Protein AF-A0A533RPE0-F1 (afdb_monomer)

Radius of gyration: 12.46 Å; Cα contacts (8 Å, |Δi|>4): 110; chains: 1; bounding box: 26×43×20 Å

Solvent-accessible surface area (backbone atoms only — not comparable to full-atom values): 3966 Å² total; per-residue (Å²): 62,58,69,72,57,49,56,48,50,38,52,38,25,76,73,70,40,83,44,43,35,32,46,93,90,48,56,25,37,42,65,47,64,57,95,72,29,37,32,21,37,30,89,88,71,46,80,47,78,40,49,43,68,69,24,43,72,56,68,81,73,76,62,91,70,80,89,120

pLDDT: mean 81.53, std 13.2, range [44.0, 91.88]

Nearest PDB structures (foldseek):
  2xk0-assembly1_A  TM=7.190E-01  e=6.717E-02  Drosophila melanogaster
  5oho-assembly2_B  TM=7.711E-01  e=2.622E-01  Homo sapiens
  7a46-assembly1_A  TM=6.595E-01  e=2.622E-01  Escherichia coli
  8tdl-assembly1_A  TM=6.011E-01  e=2.789E-01  Arabidopsis thaliana
  2jw4-assembly1_A  TM=7.542E-01  e=1.786E+00  Homo sapiens

Structure (mmCIF, N/CA/C/O backbone):
data_AF-A0A533RPE0-F1
#
_entry.id   AF-A0A533RPE0-F1
#
loop_
_atom_site.group_PDB
_atom_site.id
_atom_site.type_symbol
_atom_site.label_atom_id
_atom_site.label_alt_id
_atom_site.label_comp_id
_atom_site.label_asym_id
_atom_site.label_entity_id
_atom_site.label_seq_id
_atom_site.pdbx_PDB_ins_code
_atom_site.Cartn_x
_atom_site.Cartn_y
_atom_site.Cartn_z
_atom_site.occupancy
_atom_site.B_iso_or_equiv
_atom_site.auth_seq_id
_atom_site.auth_comp_id
_atom_site.auth_asym_id
_atom_site.auth_atom_id
_atom_site.pdbx_PDB_model_num
ATOM 1 N N . MET A 1 1 ? -1.334 4.468 -7.873 1.00 80.75 1 MET A N 1
ATOM 2 C CA . MET A 1 1 ? -0.187 5.194 -7.268 1.00 80.75 1 MET A CA 1
ATOM 3 C C . MET A 1 1 ? 1.030 5.125 -8.199 1.00 80.75 1 MET A C 1
ATOM 5 O O . MET A 1 1 ? 1.100 4.234 -9.040 1.00 80.75 1 MET A O 1
ATOM 9 N N . GLU A 1 2 ? 1.965 6.084 -8.136 1.00 84.81 2 GLU A N 1
ATOM 10 C CA . GLU A 1 2 ? 3.143 6.104 -9.026 1.00 84.81 2 GLU A CA 1
ATOM 11 C C . GLU A 1 2 ? 4.221 5.089 -8.615 1.00 84.81 2 GLU A C 1
ATOM 13 O O . GLU A 1 2 ? 4.468 4.870 -7.430 1.00 84.81 2 GLU A O 1
ATOM 18 N N . ARG A 1 3 ? 4.952 4.532 -9.593 1.00 83.94 3 ARG A N 1
ATOM 19 C CA . ARG A 1 3 ? 5.986 3.511 -9.339 1.00 83.94 3 ARG A CA 1
ATOM 20 C C . ARG A 1 3 ? 7.103 3.997 -8.404 1.00 83.94 3 ARG A C 1
ATOM 22 O O . ARG A 1 3 ? 7.563 3.229 -7.574 1.00 83.94 3 ARG A O 1
ATOM 29 N N . LYS A 1 4 ? 7.515 5.268 -8.489 1.00 85.50 4 LYS A N 1
ATOM 30 C CA . LYS A 1 4 ? 8.520 5.836 -7.564 1.00 85.50 4 LYS A CA 1
ATOM 31 C C . LYS A 1 4 ? 8.050 5.827 -6.111 1.00 85.50 4 LYS A C 1
ATOM 33 O O . LYS A 1 4 ? 8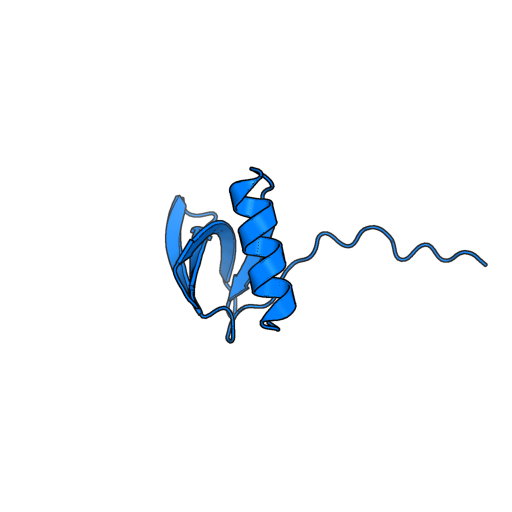.849 5.595 -5.213 1.00 85.50 4 LYS A O 1
ATOM 38 N N . ARG A 1 5 ? 6.760 6.092 -5.888 1.00 84.62 5 ARG A N 1
ATOM 39 C CA . ARG A 1 5 ? 6.156 6.019 -4.554 1.00 84.62 5 ARG A CA 1
ATOM 40 C C . ARG A 1 5 ? 6.108 4.578 -4.074 1.00 84.62 5 ARG A C 1
ATOM 42 O O . ARG A 1 5 ? 6.329 4.338 -2.901 1.00 84.62 5 ARG A O 1
ATOM 49 N N . PHE A 1 6 ? 5.867 3.634 -4.982 1.00 86.75 6 PHE A N 1
ATOM 50 C CA . PHE A 1 6 ? 5.796 2.215 -4.636 1.00 86.75 6 PHE A CA 1
ATOM 51 C C . PHE A 1 6 ? 7.142 1.727 -4.128 1.00 86.75 6 PHE A C 1
ATOM 53 O O . PHE A 1 6 ? 7.214 1.217 -3.020 1.00 86.75 6 PHE A O 1
ATOM 60 N N . ASP A 1 7 ? 8.204 2.014 -4.875 1.00 87.94 7 ASP A N 1
ATOM 61 C CA . ASP A 1 7 ? 9.577 1.695 -4.483 1.00 87.94 7 ASP A CA 1
ATOM 62 C C . ASP A 1 7 ? 9.931 2.278 -3.102 1.00 87.94 7 ASP A C 1
ATOM 64 O O . ASP A 1 7 ? 10.509 1.603 -2.253 1.00 87.94 7 ASP A O 1
ATOM 68 N N . PHE A 1 8 ? 9.503 3.520 -2.851 1.00 86.75 8 PHE A N 1
ATOM 69 C CA . PHE A 1 8 ? 9.693 4.187 -1.566 1.00 86.75 8 PHE A CA 1
ATOM 70 C C . PHE A 1 8 ? 8.938 3.497 -0.424 1.00 86.75 8 PHE A C 1
ATOM 72 O O . PHE A 1 8 ? 9.546 3.212 0.601 1.00 86.75 8 PHE A O 1
ATOM 79 N N . ILE A 1 9 ? 7.649 3.185 -0.603 1.00 85.81 9 ILE A N 1
ATOM 80 C CA . ILE A 1 9 ? 6.864 2.458 0.404 1.00 85.81 9 ILE A CA 1
ATOM 81 C C . ILE A 1 9 ? 7.485 1.094 0.695 1.00 85.81 9 ILE A C 1
ATOM 83 O O . ILE A 1 9 ? 7.540 0.689 1.849 1.00 85.81 9 ILE A O 1
ATOM 87 N N . CYS A 1 10 ? 7.946 0.382 -0.332 1.00 86.38 10 CYS A N 1
ATOM 88 C CA . CYS A 1 10 ? 8.551 -0.929 -0.148 1.00 86.38 10 CYS A CA 1
ATOM 89 C C . CYS A 1 10 ? 9.819 -0.847 0.695 1.00 86.38 10 CYS A C 1
ATOM 91 O O . CYS A 1 10 ? 9.930 -1.582 1.672 1.00 86.38 10 CYS A O 1
ATOM 93 N N . MET A 1 11 ? 10.702 0.110 0.392 1.00 87.19 11 MET A N 1
ATOM 94 C CA . MET A 1 11 ? 11.860 0.389 1.240 1.00 87.19 11 MET A CA 1
ATOM 95 C C . MET A 1 11 ? 11.450 0.754 2.669 1.00 87.19 11 MET A C 1
ATOM 97 O O . MET A 1 11 ? 11.996 0.197 3.613 1.00 87.19 11 MET A O 1
ATOM 101 N N . GLU A 1 12 ? 10.478 1.651 2.853 1.00 86.75 12 GLU A N 1
ATOM 102 C CA . GLU A 1 12 ? 10.024 2.048 4.191 1.00 86.75 12 GLU A CA 1
ATOM 103 C C . GLU A 1 12 ? 9.434 0.870 4.983 1.00 86.75 12 GLU A C 1
ATOM 105 O O . GLU A 1 12 ? 9.721 0.726 6.171 1.00 86.75 12 GLU A O 1
ATOM 110 N N . SER A 1 13 ? 8.669 0.002 4.321 1.00 84.06 13 SER A N 1
ATOM 111 C CA . SER A 1 13 ? 8.098 -1.216 4.902 1.00 84.06 13 SER A CA 1
ATOM 112 C C . SER A 1 13 ? 9.194 -2.200 5.321 1.00 84.06 13 SER A C 1
ATOM 114 O O . SER A 1 13 ? 9.118 -2.771 6.406 1.00 84.06 13 SER A O 1
ATOM 116 N N . GLU A 1 14 ? 10.242 -2.368 4.507 1.00 83.06 14 GLU A N 1
ATOM 117 C CA . GLU A 1 14 ? 11.423 -3.174 4.854 1.00 83.06 14 GLU A CA 1
ATOM 118 C C . GLU A 1 14 ? 12.225 -2.569 6.017 1.00 83.06 14 GLU A C 1
ATOM 120 O O . GLU A 1 14 ? 12.772 -3.300 6.843 1.00 83.06 14 GLU A O 1
ATOM 125 N N . GLU A 1 15 ? 12.247 -1.239 6.137 1.00 84.94 15 GLU A N 1
ATOM 126 C CA . GLU 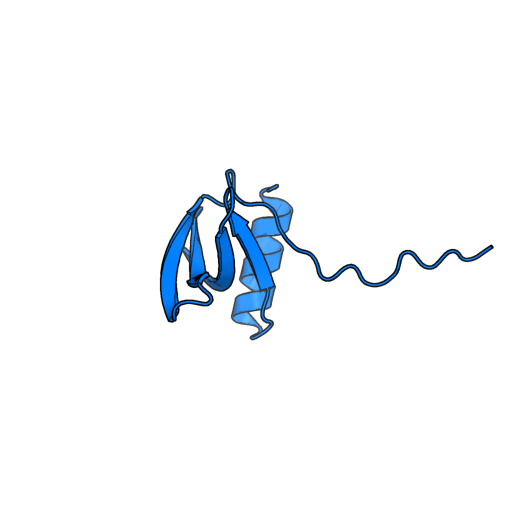A 1 15 ? 12.800 -0.522 7.293 1.00 84.94 15 GLU A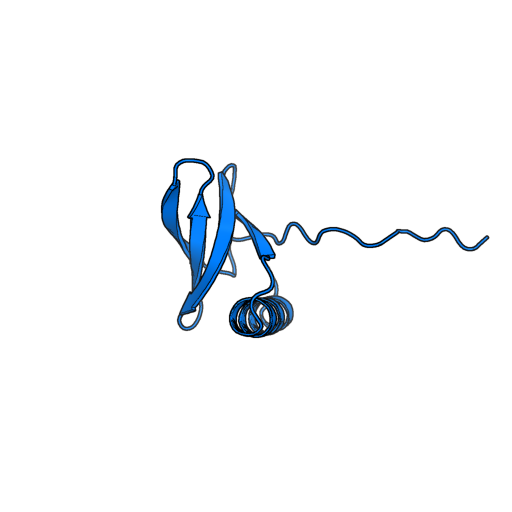 CA 1
ATOM 127 C C . GLU A 1 15 ? 11.901 -0.601 8.547 1.00 84.94 15 GLU A C 1
ATOM 129 O O . GLU A 1 15 ? 12.272 -0.085 9.605 1.00 84.94 15 GLU A O 1
ATOM 134 N N . GLY A 1 16 ? 10.735 -1.252 8.458 1.00 80.19 16 GLY A N 1
ATOM 135 C CA . GLY A 1 16 ? 9.792 -1.422 9.563 1.00 80.19 16 GLY A CA 1
ATOM 136 C C . GLY A 1 16 ? 8.891 -0.211 9.811 1.00 80.19 16 GLY A C 1
ATOM 137 O O . GLY A 1 16 ? 8.398 -0.042 10.927 1.00 80.19 16 GLY A O 1
ATOM 138 N N . ARG A 1 17 ? 8.689 0.654 8.809 1.00 82.38 17 ARG A N 1
ATOM 139 C CA . ARG A 1 17 ? 7.699 1.736 8.867 1.00 82.38 17 ARG A CA 1
ATOM 140 C C . ARG A 1 17 ? 6.383 1.277 8.259 1.00 82.38 17 ARG A C 1
ATOM 142 O O . ARG A 1 17 ? 6.326 0.832 7.117 1.00 82.38 17 ARG A O 1
ATOM 149 N N . ASP A 1 18 ? 5.310 1.475 9.010 1.00 80.00 18 ASP A N 1
ATOM 150 C CA . ASP A 1 18 ? 3.961 1.178 8.549 1.00 80.00 18 ASP A CA 1
ATOM 151 C C . ASP A 1 18 ? 3.480 2.225 7.528 1.00 80.00 18 ASP A C 1
ATOM 153 O O . ASP A 1 18 ? 3.314 3.406 7.856 1.00 80.00 18 ASP A O 1
ATOM 157 N N . ALA A 1 19 ? 3.198 1.791 6.298 1.00 84.56 19 ALA A N 1
ATOM 158 C CA . ALA A 1 19 ? 2.572 2.618 5.267 1.00 84.56 19 ALA A CA 1
ATOM 159 C C . ALA A 1 19 ? 1.096 2.237 5.102 1.00 84.56 19 ALA A C 1
ATOM 161 O O . ALA A 1 19 ? 0.760 1.061 5.003 1.00 84.56 19 ALA A O 1
ATOM 162 N N . LEU A 1 20 ? 0.195 3.220 5.055 1.00 86.81 20 LEU A N 1
ATOM 163 C CA . LEU A 1 20 ? -1.234 2.977 4.847 1.00 86.81 20 LEU A CA 1
ATOM 164 C C . LEU A 1 20 ? -1.603 3.257 3.389 1.00 86.81 20 LEU A C 1
ATOM 166 O O . LEU A 1 20 ? -1.369 4.350 2.873 1.00 86.81 20 LEU A O 1
ATOM 170 N N . VAL A 1 21 ? -2.231 2.285 2.737 1.00 88.12 21 VAL A N 1
ATOM 171 C CA . VAL A 1 21 ? -2.707 2.407 1.356 1.00 88.12 21 VAL A CA 1
ATOM 172 C C . VAL A 1 21 ? -4.205 2.138 1.275 1.00 88.12 21 VAL A C 1
ATOM 174 O O . VAL A 1 21 ? -4.786 1.439 2.108 1.00 88.12 21 VAL A O 1
ATOM 177 N N . VAL A 1 22 ? -4.839 2.722 0.268 1.00 88.88 22 VAL A N 1
ATOM 178 C CA . VAL A 1 22 ? -6.261 2.598 -0.049 1.00 88.88 22 VAL A CA 1
ATOM 179 C C . VAL A 1 22 ? -6.397 1.947 -1.403 1.00 88.88 22 VAL A C 1
ATOM 181 O O . VAL A 1 22 ? -5.704 2.314 -2.342 1.00 88.88 22 VAL A O 1
ATOM 184 N N . HIS A 1 23 ? -7.330 1.016 -1.511 1.00 89.25 23 HIS A N 1
ATOM 185 C CA . HIS A 1 23 ? -7.715 0.396 -2.763 1.00 89.25 23 HIS A CA 1
ATOM 186 C C . HIS A 1 23 ? -9.241 0.456 -2.885 1.00 89.25 23 HIS A C 1
ATOM 188 O O . HIS A 1 23 ? -9.982 -0.236 -2.176 1.00 89.25 23 HIS A O 1
ATOM 194 N N . GLY A 1 24 ? -9.733 1.351 -3.745 1.00 86.62 24 GLY A N 1
ATOM 195 C CA . GLY A 1 24 ? -11.161 1.620 -3.917 1.00 86.62 24 GLY A CA 1
ATOM 196 C C . GLY A 1 24 ? -11.826 2.199 -2.660 1.00 86.62 24 GLY A C 1
ATOM 197 O O . GLY A 1 24 ? -11.815 3.407 -2.442 1.00 86.62 24 GLY A O 1
ATOM 198 N N . ARG A 1 25 ? -12.466 1.343 -1.851 1.00 85.12 25 ARG A N 1
ATOM 199 C CA . ARG A 1 25 ? -13.115 1.721 -0.573 1.00 85.12 25 ARG A CA 1
ATOM 200 C C . ARG A 1 25 ? -12.501 1.037 0.649 1.00 85.12 25 ARG A C 1
ATOM 202 O O . ARG A 1 25 ? -12.945 1.287 1.767 1.00 85.12 25 ARG A O 1
ATOM 209 N N . GLU A 1 26 ? -11.517 0.171 0.442 1.00 87.12 26 GLU A N 1
ATOM 210 C CA . 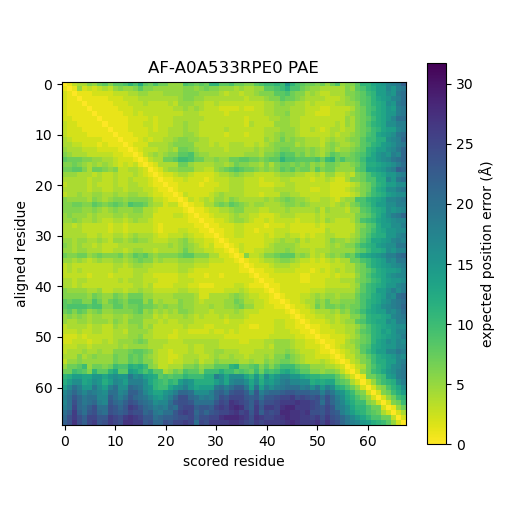GLU A 1 26 ? -10.823 -0.542 1.508 1.00 87.12 26 GLU A CA 1
ATOM 211 C C . GLU A 1 26 ? -9.473 0.124 1.777 1.00 87.12 26 GLU A C 1
ATOM 213 O O . GLU A 1 26 ? -8.837 0.653 0.868 1.00 87.12 26 GLU A O 1
ATOM 218 N N . HIS A 1 27 ? -9.033 0.100 3.032 1.00 89.44 27 HIS A N 1
ATOM 219 C CA . HIS A 1 27 ? -7.701 0.547 3.425 1.00 89.44 27 HIS A CA 1
ATOM 220 C C . HIS A 1 27 ? -6.970 -0.576 4.153 1.00 89.44 27 HIS A C 1
ATOM 222 O O . HIS A 1 27 ? -7.577 -1.390 4.856 1.00 89.44 27 HIS A O 1
ATOM 228 N N . GLY A 1 28 ? -5.658 -0.612 3.975 1.00 89.94 28 GLY A N 1
ATOM 229 C CA . GLY A 1 28 ? -4.795 -1.628 4.548 1.00 89.94 28 GLY A CA 1
ATOM 230 C C . GLY A 1 28 ? -3.409 -1.076 4.829 1.00 89.94 28 GLY A C 1
ATOM 231 O O . GLY A 1 28 ? -2.940 -0.156 4.160 1.00 89.94 28 GLY A O 1
ATOM 232 N N . LEU A 1 29 ? -2.774 -1.634 5.852 1.00 89.94 29 LEU A N 1
ATOM 233 C CA . LEU A 1 29 ? -1.380 -1.366 6.180 1.00 89.94 29 LEU A CA 1
ATOM 234 C C . LEU A 1 29 ? -0.490 -2.256 5.328 1.00 89.94 29 LEU A C 1
ATOM 236 O O . LEU A 1 29 ? -0.701 -3.462 5.299 1.00 89.94 29 LEU A O 1
ATOM 240 N N . VAL A 1 30 ? 0.488 -1.678 4.647 1.00 89.00 30 VAL A N 1
ATOM 241 C CA . VAL A 1 30 ? 1.491 -2.422 3.888 1.00 89.00 30 VAL A CA 1
ATOM 242 C C . VAL A 1 30 ? 2.359 -3.201 4.868 1.00 89.00 30 VAL A C 1
ATOM 244 O O . VAL A 1 30 ? 2.924 -2.630 5.793 1.00 89.00 30 VAL A O 1
ATOM 247 N N . ASP A 1 31 ? 2.405 -4.513 4.672 1.00 89.00 31 ASP A N 1
ATOM 248 C CA . ASP A 1 31 ? 3.217 -5.449 5.451 1.00 89.00 31 ASP A CA 1
ATOM 249 C C . ASP A 1 31 ? 4.515 -5.755 4.685 1.00 89.00 31 ASP A C 1
ATOM 251 O O . ASP A 1 31 ? 5.602 -5.717 5.254 1.00 89.00 31 ASP A O 1
ATOM 255 N N . HIS A 1 32 ? 4.409 -5.996 3.373 1.00 86.00 32 HIS A N 1
ATOM 256 C CA . HIS A 1 32 ? 5.553 -6.155 2.476 1.00 86.00 32 HIS A CA 1
ATOM 257 C C . HIS A 1 32 ? 5.158 -5.920 1.011 1.00 86.00 32 HIS A C 1
ATOM 259 O O . HIS A 1 32 ? 3.981 -5.876 0.650 1.00 86.00 32 HIS A O 1
ATOM 265 N N . CYS A 1 33 ? 6.152 -5.791 0.136 1.00 87.81 33 CYS A N 1
ATOM 266 C CA . CYS A 1 33 ? 5.947 -5.681 -1.304 1.00 87.81 33 CYS A CA 1
ATOM 267 C C . CYS A 1 33 ? 6.418 -6.931 -2.040 1.00 87.81 33 CYS A C 1
ATOM 269 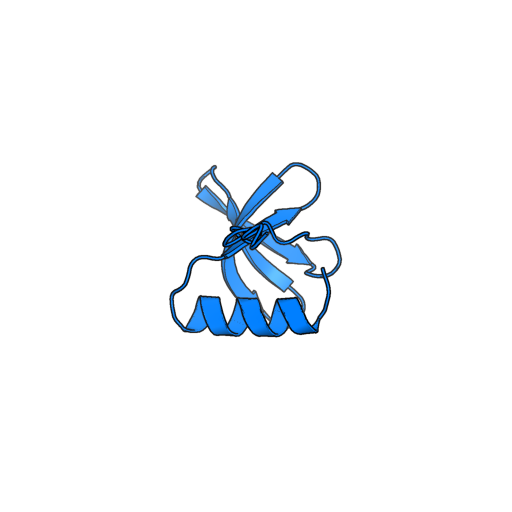O O . CYS A 1 33 ? 7.448 -7.510 -1.701 1.00 87.81 33 CYS A O 1
ATOM 271 N N . ALA A 1 34 ? 5.704 -7.310 -3.100 1.00 86.81 34 ALA A N 1
ATOM 272 C CA . ALA A 1 34 ? 6.090 -8.409 -3.977 1.00 86.81 34 ALA A CA 1
ATOM 273 C C . ALA A 1 34 ? 5.967 -7.997 -5.450 1.00 86.81 34 ALA A C 1
ATOM 275 O O . ALA A 1 34 ? 4.882 -7.997 -6.036 1.00 86.81 34 ALA A O 1
ATOM 276 N N . GLY A 1 35 ? 7.101 -7.664 -6.072 1.00 87.00 35 GLY A N 1
ATOM 277 C CA . GLY A 1 35 ? 7.150 -7.264 -7.480 1.00 87.00 35 GLY A CA 1
ATOM 278 C C . GLY A 1 35 ? 6.405 -5.952 -7.728 1.00 87.00 35 GLY A C 1
ATOM 279 O O . GLY A 1 35 ? 6.901 -4.897 -7.363 1.00 87.00 35 GLY A O 1
ATOM 280 N N . GLU A 1 36 ? 5.230 -6.022 -8.357 1.00 88.25 36 GLU A N 1
ATOM 281 C CA . GLU A 1 36 ? 4.336 -4.878 -8.625 1.00 88.25 36 GLU A CA 1
ATOM 282 C C . GLU A 1 36 ? 3.060 -4.903 -7.759 1.00 88.25 36 GLU A C 1
ATOM 284 O O . GLU A 1 36 ? 2.069 -4.244 -8.070 1.00 88.25 36 GLU A O 1
ATOM 289 N N . HIS A 1 37 ? 3.066 -5.653 -6.659 1.00 90.31 37 HIS A N 1
ATOM 290 C CA . HIS A 1 37 ? 1.922 -5.724 -5.757 1.00 90.31 37 HIS A CA 1
ATOM 291 C C . HIS A 1 37 ? 2.319 -5.388 -4.321 1.00 90.31 37 HIS A C 1
ATOM 293 O O . HIS A 1 37 ? 3.431 -5.675 -3.868 1.00 90.31 37 HIS A O 1
ATOM 299 N N . LEU A 1 38 ? 1.376 -4.782 -3.609 1.00 89.75 38 LEU A N 1
ATOM 300 C CA . LEU A 1 38 ? 1.437 -4.459 -2.194 1.00 89.75 38 LEU A CA 1
ATOM 301 C C . LEU A 1 38 ? 0.698 -5.545 -1.417 1.00 89.75 38 LEU A C 1
ATOM 303 O O . LEU A 1 38 ? -0.499 -5.757 -1.626 1.00 89.75 38 LEU A O 1
ATOM 307 N N . LEU A 1 39 ? 1.400 -6.219 -0.512 1.00 91.69 39 LEU A N 1
ATOM 308 C CA . LEU A 1 39 ? 0.782 -7.103 0.465 1.00 91.69 39 LEU A CA 1
ATOM 309 C C . LEU A 1 39 ? 0.412 -6.269 1.678 1.00 91.69 39 LEU A C 1
ATOM 311 O O . LEU A 1 39 ? 1.266 -5.741 2.387 1.00 91.69 39 LEU A O 1
ATOM 315 N N . VAL A 1 40 ? -0.891 -6.125 1.877 1.00 91.88 40 VAL A N 1
ATOM 316 C CA . VAL A 1 40 ? -1.471 -5.291 2.918 1.00 91.88 40 VAL A CA 1
ATOM 317 C C . VAL A 1 40 ? -2.235 -6.140 3.919 1.00 91.88 40 VAL A C 1
ATOM 319 O O . VAL A 1 40 ? -2.847 -7.150 3.567 1.00 91.88 40 VAL A O 1
ATOM 322 N N . ARG A 1 41 ? -2.259 -5.707 5.173 1.00 91.81 41 ARG A N 1
ATOM 323 C CA . ARG A 1 41 ? -3.158 -6.215 6.201 1.00 91.81 41 ARG A CA 1
ATOM 324 C C . ARG A 1 41 ? -4.313 -5.236 6.379 1.00 91.81 41 ARG A C 1
ATOM 326 O O . ARG A 1 41 ? -4.108 -4.070 6.719 1.00 91.81 41 ARG A O 1
ATOM 333 N N . THR A 1 42 ? -5.530 -5.702 6.123 1.00 90.31 42 THR A N 1
ATOM 334 C CA . THR A 1 42 ? -6.749 -4.909 6.315 1.00 90.31 42 THR A CA 1
ATOM 335 C C . THR A 1 42 ? -7.063 -4.760 7.802 1.00 90.31 42 THR A C 1
ATOM 337 O O . THR A 1 42 ? -6.578 -5.520 8.644 1.00 90.31 42 THR A O 1
ATOM 340 N N . SER A 1 43 ? -7.925 -3.802 8.144 1.00 84.81 43 SER A N 1
ATOM 341 C CA . SER A 1 43 ? -8.406 -3.608 9.521 1.00 84.81 43 SER A CA 1
ATOM 342 C C . SER A 1 43 ? -9.184 -4.809 10.072 1.00 84.81 43 SER A C 1
ATOM 344 O O . SER A 1 43 ? -9.277 -4.985 11.284 1.00 84.81 43 SER A O 1
ATOM 346 N N . SER A 1 44 ? -9.698 -5.671 9.192 1.00 87.25 44 SER A N 1
ATOM 347 C CA . SER A 1 44 ? -10.332 -6.944 9.548 1.00 87.25 44 SER A CA 1
ATOM 348 C C . SER A 1 44 ? -9.326 -8.050 9.895 1.00 87.25 44 SER A C 1
ATOM 350 O O . SER A 1 44 ? -9.737 -9.135 10.295 1.00 87.25 44 SER A O 1
ATOM 352 N N . GLY A 1 45 ? -8.021 -7.792 9.751 1.00 86.44 45 GLY A N 1
ATOM 353 C CA . GLY A 1 45 ? -6.953 -8.765 9.983 1.00 86.44 45 GLY A CA 1
ATOM 354 C C . GLY A 1 45 ? -6.682 -9.689 8.795 1.00 86.44 45 GLY A C 1
ATOM 355 O O . GLY A 1 45 ? -5.862 -10.597 8.912 1.00 86.44 45 GLY A O 1
ATOM 356 N N . GLU A 1 46 ? -7.334 -9.466 7.651 1.00 90.00 46 GLU A N 1
ATOM 357 C CA . GLU A 1 46 ? -7.079 -10.238 6.437 1.00 90.00 46 GLU A CA 1
ATOM 358 C C . GLU A 1 46 ? -5.850 -9.700 5.701 1.00 90.00 46 GLU A C 1
ATOM 360 O O . GLU A 1 46 ? -5.664 -8.489 5.568 1.00 90.00 46 GLU A O 1
ATOM 365 N N . SER A 1 47 ? -5.031 -10.602 5.164 1.00 90.69 47 SER A N 1
ATOM 366 C CA . SER A 1 47 ? -3.972 -10.240 4.225 1.00 90.69 47 SER A CA 1
ATOM 367 C C . SER A 1 47 ? -4.535 -10.186 2.808 1.00 90.69 47 SER A C 1
ATOM 369 O O . SER A 1 47 ? -5.082 -11.170 2.309 1.00 90.69 47 SER A O 1
ATOM 371 N N . ARG A 1 48 ? -4.397 -9.037 2.152 1.00 90.75 48 ARG A N 1
ATOM 372 C CA . ARG A 1 48 ? -4.791 -8.813 0.760 1.00 90.75 48 ARG A CA 1
ATOM 373 C C . ARG A 1 48 ? -3.566 -8.431 -0.061 1.00 90.75 48 ARG A C 1
ATOM 375 O O . ARG A 1 48 ? -2.608 -7.867 0.454 1.00 90.75 48 ARG A O 1
ATOM 382 N N . CYS A 1 49 ? -3.613 -8.750 -1.344 1.00 90.88 49 CYS A N 1
ATOM 383 C CA . CYS A 1 49 ? -2.607 -8.355 -2.316 1.00 90.88 49 CYS A CA 1
ATOM 384 C C . CYS A 1 49 ? -3.268 -7.378 -3.287 1.00 90.88 49 CYS A C 1
ATOM 386 O O . CYS A 1 49 ? -4.285 -7.731 -3.890 1.00 90.88 49 CYS A O 1
ATOM 388 N N . TRP A 1 50 ? -2.740 -6.162 -3.391 1.00 90.62 50 TRP A N 1
ATOM 389 C CA . TRP A 1 50 ? -3.286 -5.113 -4.248 1.00 90.62 50 TRP A CA 1
ATOM 390 C C . TRP A 1 50 ? -2.242 -4.615 -5.240 1.00 90.62 50 TRP A C 1
ATOM 392 O O . TRP A 1 50 ? -1.070 -4.460 -4.903 1.00 90.62 50 TRP A O 1
ATOM 402 N N . ASP A 1 51 ? -2.673 -4.327 -6.462 1.00 90.88 51 ASP A N 1
ATOM 403 C CA . ASP A 1 51 ? -1.824 -3.693 -7.466 1.00 90.88 51 ASP A CA 1
ATOM 404 C C . ASP A 1 51 ? -1.502 -2.256 -7.058 1.00 90.88 51 ASP A C 1
ATOM 406 O O . ASP A 1 51 ? -2.403 -1.440 -6.853 1.00 90.88 51 ASP A O 1
ATOM 410 N N . PHE A 1 52 ? -0.216 -1.886 -7.031 1.00 86.75 52 PHE A N 1
ATOM 411 C CA . PHE A 1 52 ? 0.174 -0.512 -6.675 1.00 86.75 52 PHE A CA 1
ATOM 412 C C . PHE A 1 52 ? -0.435 0.535 -7.623 1.00 86.75 52 PHE A C 1
ATOM 414 O O . PHE A 1 52 ? -0.568 1.712 -7.281 1.00 86.75 52 PHE A O 1
ATOM 421 N N . ARG A 1 53 ? -0.783 0.127 -8.846 1.00 88.25 53 ARG A N 1
ATOM 422 C CA . ARG A 1 53 ? -1.371 1.009 -9.857 1.00 88.25 53 ARG A CA 1
ATOM 423 C C . ARG A 1 53 ? -2.789 1.424 -9.482 1.00 88.25 53 ARG A C 1
ATOM 425 O O . ARG A 1 53 ? -3.118 2.590 -9.683 1.00 88.25 53 ARG A O 1
ATOM 432 N N . ASP A 1 54 ? -3.546 0.507 -8.889 1.00 87.50 54 ASP A N 1
ATOM 433 C CA . ASP A 1 54 ? -4.943 0.696 -8.481 1.00 87.50 54 ASP A CA 1
ATOM 434 C C . ASP A 1 54 ? -5.069 1.221 -7.036 1.00 87.50 54 ASP A C 1
ATOM 436 O O . ASP A 1 54 ? -6.127 1.679 -6.614 1.00 87.50 54 ASP A O 1
ATOM 440 N N . CYS A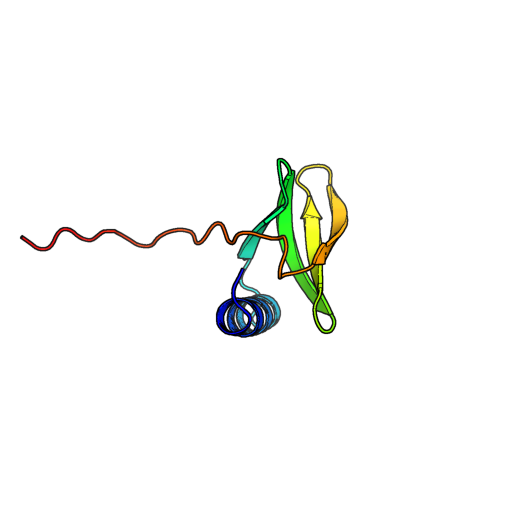 1 55 ? -3.968 1.211 -6.278 1.00 86.56 55 CYS A N 1
ATOM 441 C CA . CYS A 1 55 ? -3.912 1.784 -4.936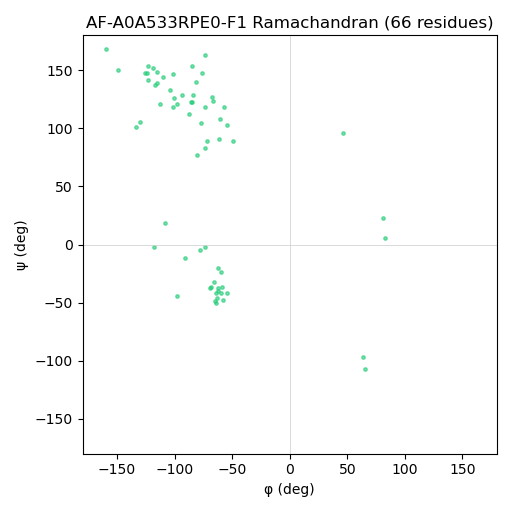 1.00 86.56 55 CYS A CA 1
ATOM 442 C C . CYS A 1 55 ? -3.632 3.293 -4.930 1.00 86.56 55 CYS A C 1
ATOM 444 O O . CYS A 1 55 ? -2.914 3.830 -5.776 1.00 86.56 55 CYS A O 1
ATOM 446 N N . GLU A 1 56 ? -4.092 3.963 -3.883 1.00 83.50 56 GLU A N 1
ATOM 447 C CA . GLU A 1 56 ? -3.712 5.316 -3.492 1.00 83.50 56 GLU A CA 1
ATOM 448 C C . GLU A 1 56 ? -3.005 5.268 -2.135 1.00 83.50 56 GLU A C 1
ATOM 450 O O . GLU A 1 56 ? -3.395 4.523 -1.239 1.00 83.50 56 GLU A O 1
ATOM 455 N N . GLU A 1 57 ? -1.939 6.042 -1.960 1.00 77.50 57 GLU A N 1
ATOM 456 C CA . GLU A 1 57 ? -1.240 6.098 -0.678 1.00 77.50 57 GLU A CA 1
ATOM 457 C C . GLU A 1 57 ? -1.923 7.117 0.237 1.00 77.50 57 GLU A C 1
ATOM 459 O O . GLU A 1 57 ? -1.976 8.306 -0.094 1.00 77.50 57 GLU A O 1
ATOM 464 N N . ILE A 1 58 ? -2.367 6.690 1.426 1.00 73.12 58 ILE A N 1
ATOM 465 C CA . ILE A 1 58 ? -2.661 7.633 2.509 1.00 73.12 58 ILE A CA 1
ATOM 466 C C . ILE A 1 58 ? -1.320 7.972 3.137 1.00 73.12 58 ILE A C 1
ATOM 468 O O . ILE A 1 58 ? -0.935 7.485 4.201 1.00 73.12 58 ILE A O 1
ATOM 472 N N . THR A 1 59 ? -0.590 8.833 2.444 1.00 62.59 59 THR A N 1
ATOM 473 C CA . THR A 1 59 ? 0.556 9.494 3.043 1.00 62.59 59 THR A CA 1
ATOM 474 C C . THR A 1 59 ? 0.003 10.211 4.263 1.00 62.59 59 THR A C 1
ATOM 476 O O . THR A 1 59 ? -0.879 11.065 4.129 1.00 62.59 59 THR A O 1
ATOM 479 N N . ARG A 1 60 ? 0.476 9.863 5.462 1.00 53.06 60 ARG A N 1
ATOM 480 C CA . ARG A 1 60 ? 0.288 10.709 6.639 1.00 53.06 60 ARG A CA 1
ATOM 481 C C . ARG A 1 60 ? 0.997 12.012 6.294 1.00 53.06 60 ARG A C 1
ATOM 483 O O . ARG A 1 60 ? 2.211 12.109 6.439 1.00 53.06 60 ARG A O 1
ATOM 490 N N . GLY A 1 61 ? 0.257 12.951 5.709 1.00 47.66 61 GLY A N 1
ATOM 491 C CA . GLY A 1 61 ? 0.768 14.251 5.328 1.00 47.66 61 GLY A CA 1
ATOM 492 C C . GLY A 1 61 ? 1.380 14.868 6.569 1.00 47.66 61 GLY A C 1
ATOM 493 O O . GLY A 1 61 ? 0.664 15.322 7.460 1.00 47.66 61 GLY A O 1
ATOM 494 N N . LYS A 1 62 ? 2.710 14.849 6.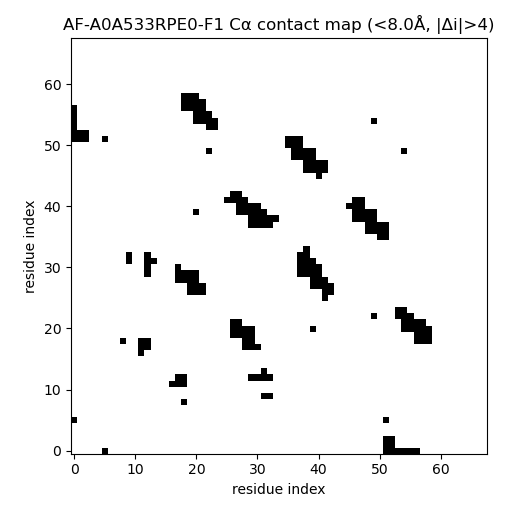646 1.00 45.66 62 LYS A N 1
ATOM 495 C CA . LYS A 1 62 ? 3.405 15.897 7.363 1.00 45.66 62 LYS A CA 1
ATOM 496 C C . LYS A 1 62 ? 3.033 17.173 6.642 1.00 45.66 62 LYS A C 1
ATOM 498 O O . LYS A 1 62 ? 3.443 17.379 5.506 1.00 45.66 62 LYS A O 1
ATOM 503 N N . GLU A 1 63 ? 2.203 17.939 7.331 1.00 46.25 63 GLU A N 1
ATOM 504 C CA . GLU A 1 63 ? 2.230 19.386 7.328 1.00 46.25 63 GLU A CA 1
ATOM 505 C C . GLU A 1 63 ? 2.358 20.008 5.936 1.00 46.25 63 GLU A C 1
ATOM 507 O O . GLU A 1 63 ? 3.440 20.327 5.440 1.00 46.25 63 GLU A O 1
ATOM 512 N N . GLU A 1 64 ? 1.200 20.360 5.389 1.00 44.00 64 GLU A N 1
ATOM 513 C CA . GLU A 1 64 ? 1.041 21.720 4.888 1.00 44.00 64 GLU A CA 1
ATOM 514 C C . GLU A 1 64 ? 1.517 22.646 6.027 1.00 44.00 64 GLU A C 1
ATOM 516 O O . GLU A 1 64 ? 0.768 22.952 6.946 1.00 44.00 64 GLU A O 1
ATOM 521 N N . PHE A 1 65 ? 2.806 22.986 6.074 1.00 50.81 65 PHE A N 1
ATOM 522 C CA . PHE A 1 65 ? 3.274 24.126 6.850 1.00 50.81 65 PHE A CA 1
ATOM 523 C C . PHE A 1 65 ? 2.919 25.354 6.012 1.00 50.81 65 PHE A C 1
ATOM 525 O O . PHE A 1 65 ? 3.618 25.615 5.025 1.00 50.81 65 PHE A O 1
ATOM 532 N N . PRO A 1 66 ? 1.881 26.143 6.351 1.00 50.84 66 PRO A N 1
ATOM 533 C CA . PRO A 1 66 ? 1.759 27.465 5.779 1.00 50.84 66 PRO A CA 1
ATOM 534 C C . PRO A 1 66 ? 2.820 28.330 6.465 1.00 50.84 66 PRO A C 1
ATOM 536 O O . PRO A 1 66 ? 2.544 29.023 7.438 1.00 50.84 66 PRO A O 1
ATOM 539 N N . TRP A 1 67 ? 4.066 28.284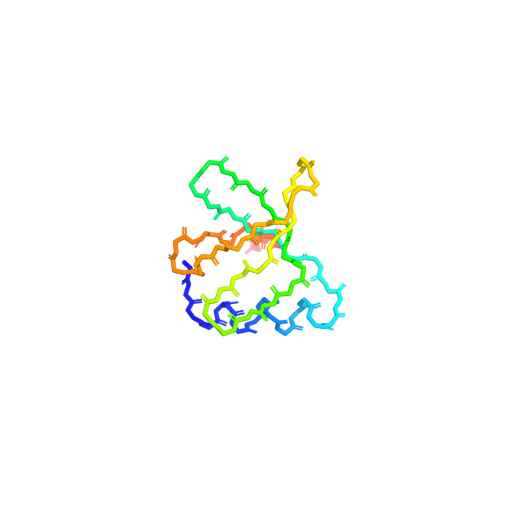 5.990 1.00 56.34 67 TRP A N 1
ATOM 540 C CA . TRP A 1 67 ? 4.998 29.369 6.280 1.00 56.34 67 TRP A CA 1
ATOM 541 C C . TRP A 1 67 ? 4.551 30.583 5.463 1.00 56.34 67 TRP A C 1
ATOM 543 O O . TRP A 1 67 ? 4.974 30.759 4.318 1.00 56.34 67 TRP A O 1
ATOM 553 N N . ARG A 1 68 ? 3.663 31.396 6.040 1.00 54.25 68 ARG A N 1
ATOM 554 C CA . ARG A 1 68 ? 3.478 32.800 5.671 1.00 54.25 68 ARG A CA 1
ATOM 555 C C . ARG A 1 68 ? 3.067 33.639 6.866 1.00 54.25 68 ARG A C 1
ATOM 557 O O . ARG A 1 68 ? 2.094 33.251 7.543 1.00 54.25 68 ARG A O 1
#

Foldseek 3Di:
DDPVVVVVLQVCLVVVHWWWKDAPHFIFTFNHDDDQWTFTQGPVRDTDIGGPVRMDTPPPDDDPPPPD

Secondary structure (DSSP, 8-state):
--HHHHHHHHHHHHTT--EEEEETTEEEEEEEEETTEEEEEETTS-EEEEETTTEEEE----------

Sequence (68 aa):
MERKRFDFICMESEEGRDALVVHGREHGLVDHCAGEHLLVRTSSGESRCWDFRDCEEITRGKEEFPWR

Mean predicted aligned error: 7.08 Å